Protein AF-G7Y6Y4-F1 (afdb_monomer)

Radius of gyration: 28.82 Å; Cα contacts (8 Å, |Δi|>4): 68; chains: 1; bounding box: 42×63×89 Å

InterPro domains:
  IPR013087 Zinc finger C2H2-type [PS00028] (7-28)
  IPR013087 Zinc finger C2H2-type [PS50157] (5-33)

Structure (mmCIF, N/CA/C/O backbone):
data_AF-G7Y6Y4-F1
#
_entry.id   AF-G7Y6Y4-F1
#
loop_
_atom_site.group_PDB
_atom_site.id
_atom_site.type_symbol
_atom_site.label_atom_id
_atom_site.label_alt_id
_atom_site.label_comp_id
_atom_site.label_asym_id
_atom_site.label_entity_id
_atom_site.label_seq_id
_atom_site.pdbx_PDB_ins_code
_atom_site.Cartn_x
_atom_site.Cartn_y
_atom_site.Cartn_z
_atom_site.occupancy
_atom_site.B_iso_or_equiv
_atom_site.auth_seq_id
_atom_site.auth_comp_id
_atom_site.auth_asym_id
_atom_site.auth_atom_id
_atom_site.pdbx_PDB_model_num
ATOM 1 N N . MET A 1 1 ? 23.708 -25.554 -26.686 1.00 64.81 1 MET A N 1
ATOM 2 C CA . MET A 1 1 ? 2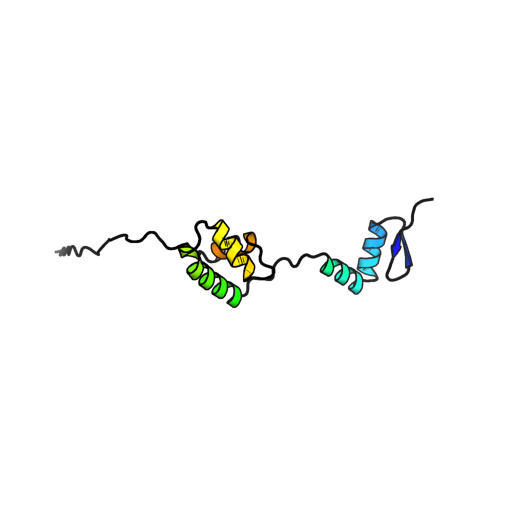3.379 -24.160 -27.060 1.00 64.81 1 MET A CA 1
ATOM 3 C C . MET A 1 1 ? 23.053 -23.390 -25.790 1.00 64.81 1 MET A C 1
ATOM 5 O O . MET A 1 1 ? 22.247 -23.879 -25.010 1.00 64.81 1 MET A O 1
ATOM 9 N N . VAL A 1 2 ? 23.703 -22.250 -25.537 1.00 68.81 2 VAL A N 1
ATOM 10 C CA . VAL A 1 2 ? 23.365 -21.389 -24.389 1.00 68.81 2 VAL A CA 1
ATOM 11 C C . VAL A 1 2 ? 22.111 -20.603 -24.758 1.00 68.81 2 VAL A C 1
ATOM 13 O O . VAL A 1 2 ? 22.106 -19.917 -25.779 1.00 68.81 2 VAL A O 1
ATOM 16 N N . ALA A 1 3 ? 21.042 -20.732 -23.971 1.00 83.69 3 ALA A N 1
ATOM 17 C CA . ALA A 1 3 ? 19.811 -19.986 -24.205 1.00 83.69 3 ALA A CA 1
ATOM 18 C C . ALA A 1 3 ? 20.089 -18.478 -24.087 1.00 83.69 3 ALA A C 1
ATOM 20 O O . ALA A 1 3 ? 20.521 -18.003 -23.036 1.00 83.69 3 ALA A O 1
ATOM 21 N N . GLN A 1 4 ? 19.871 -17.736 -25.174 1.00 91.44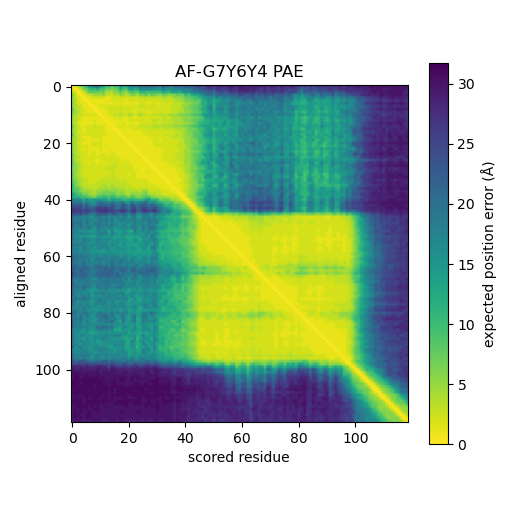 4 GLN A N 1
ATOM 22 C CA . GLN A 1 4 ? 20.005 -16.280 -25.194 1.00 91.44 4 GLN A CA 1
ATOM 23 C C . GLN A 1 4 ? 18.684 -15.621 -24.794 1.00 91.44 4 GLN A C 1
ATOM 25 O O . GLN A 1 4 ? 17.601 -16.148 -25.040 1.00 91.44 4 GLN A O 1
ATOM 30 N N . LEU A 1 5 ? 18.780 -14.454 -24.166 1.00 95.19 5 LEU A N 1
ATOM 31 C CA . LEU A 1 5 ? 17.649 -13.679 -23.672 1.00 95.19 5 LEU A CA 1
ATOM 32 C C . LEU A 1 5 ? 17.466 -12.449 -24.559 1.00 95.19 5 LEU A C 1
ATOM 34 O O . LEU A 1 5 ? 18.375 -11.625 -24.665 1.00 95.19 5 LEU A O 1
ATOM 38 N N . ALA A 1 6 ? 16.296 -12.323 -25.179 1.00 95.94 6 ALA A N 1
ATOM 39 C CA . ALA A 1 6 ? 15.971 -11.194 -26.041 1.00 95.94 6 ALA A CA 1
ATOM 40 C C . ALA A 1 6 ? 15.420 -10.007 -25.243 1.00 95.94 6 ALA A C 1
ATOM 42 O O . ALA A 1 6 ? 14.624 -10.167 -24.314 1.00 95.94 6 ALA A O 1
ATOM 43 N N . CYS A 1 7 ? 15.818 -8.798 -25.631 1.00 96.00 7 CYS A N 1
ATOM 44 C CA . CYS A 1 7 ? 15.166 -7.579 -25.183 1.00 96.00 7 CYS A CA 1
ATOM 45 C C . CYS A 1 7 ? 13.801 -7.428 -25.858 1.00 96.00 7 CYS A C 1
ATOM 47 O O . CYS A 1 7 ? 13.724 -7.401 -27.081 1.00 96.00 7 CYS A O 1
ATOM 49 N N . ALA A 1 8 ? 12.735 -7.274 -25.072 1.00 93.69 8 ALA A N 1
ATOM 50 C CA . ALA A 1 8 ? 11.385 -7.070 -25.601 1.00 93.69 8 ALA A CA 1
ATOM 51 C C . ALA A 1 8 ? 11.224 -5.737 -26.358 1.00 93.69 8 ALA A C 1
ATOM 53 O O . ALA A 1 8 ? 10.353 -5.619 -27.210 1.00 93.69 8 ALA A O 1
ATOM 54 N N . ASP A 1 9 ? 12.073 -4.752 -26.056 1.00 95.00 9 ASP A N 1
ATOM 55 C CA . ASP A 1 9 ? 11.959 -3.384 -26.566 1.00 95.00 9 ASP A CA 1
ATOM 56 C C . ASP A 1 9 ? 12.764 -3.161 -27.869 1.00 95.00 9 ASP A C 1
ATOM 58 O O . ASP A 1 9 ? 12.461 -2.249 -28.635 1.00 95.00 9 ASP A O 1
ATOM 62 N N . CYS A 1 10 ? 13.794 -3.980 -28.147 1.00 96.31 10 CYS A N 1
ATOM 63 C CA . CYS A 1 10 ? 14.641 -3.834 -29.347 1.00 96.31 10 CYS A CA 1
ATOM 64 C C . CYS A 1 10 ? 15.209 -5.142 -29.932 1.00 96.31 10 CYS A C 1
ATOM 66 O O . CYS A 1 10 ? 16.064 -5.102 -30.816 1.00 96.31 10 CYS A O 1
ATOM 68 N N . SER A 1 11 ? 14.783 -6.306 -29.437 1.00 95.00 11 SER A N 1
ATOM 69 C CA . SER A 1 11 ? 15.194 -7.647 -29.893 1.00 95.00 11 SER A CA 1
ATOM 70 C C . SER A 1 11 ? 16.687 -7.995 -29.780 1.00 95.00 11 SER A C 1
ATOM 72 O O . SER A 1 11 ? 17.087 -9.087 -30.180 1.00 95.00 11 SER A O 1
ATOM 74 N N . ARG A 1 12 ? 17.532 -7.133 -29.193 1.00 96.06 12 ARG A N 1
ATOM 75 C CA . ARG A 1 12 ? 18.941 -7.469 -28.920 1.00 96.06 12 ARG A CA 1
ATOM 76 C C . ARG A 1 12 ? 19.046 -8.679 -27.995 1.00 96.06 12 ARG A C 1
ATOM 78 O O . ARG A 1 12 ? 18.313 -8.780 -27.009 1.00 96.06 12 ARG A O 1
ATOM 85 N N . LEU A 1 13 ? 19.984 -9.567 -28.308 1.00 96.38 13 LEU A N 1
ATOM 86 C CA . LEU A 1 13 ? 20.198 -10.821 -27.595 1.00 96.38 13 LEU A CA 1
ATOM 87 C C . LEU A 1 13 ? 21.325 -10.681 -26.576 1.00 96.38 13 LEU A C 1
ATOM 89 O O . LEU A 1 13 ? 22.375 -10.106 -26.860 1.00 96.38 13 LEU A O 1
ATOM 93 N N . PHE A 1 14 ? 21.106 -11.237 -25.388 1.00 95.94 14 PHE A N 1
ATOM 94 C CA . PHE A 1 14 ? 22.065 -11.213 -24.294 1.00 95.94 14 PHE A CA 1
ATOM 95 C C . PHE A 1 14 ? 22.285 -12.623 -23.743 1.00 95.94 14 PHE A C 1
ATOM 97 O O . PHE A 1 14 ? 21.321 -13.367 -23.554 1.00 95.94 14 PHE A O 1
ATOM 104 N N . PRO A 1 15 ? 23.533 -12.997 -23.416 1.00 94.69 15 PRO A N 1
ATOM 105 C CA . PRO A 1 15 ? 23.835 -14.309 -22.850 1.00 94.69 15 PRO A CA 1
ATOM 106 C C . PRO A 1 15 ? 23.406 -14.436 -21.379 1.00 94.69 15 PRO A C 1
ATOM 108 O O . PRO A 1 15 ? 23.324 -15.543 -20.858 1.00 94.69 15 PRO A O 1
ATOM 111 N N . THR A 1 16 ? 23.145 -13.320 -20.684 1.00 95.25 16 THR A N 1
ATOM 112 C CA . THR A 1 16 ? 22.797 -13.313 -19.256 1.00 95.25 16 THR A CA 1
ATOM 113 C C . THR A 1 16 ? 21.633 -12.372 -18.945 1.00 95.25 16 THR A C 1
ATOM 115 O O . THR A 1 16 ? 21.460 -11.325 -19.575 1.00 95.25 16 THR A O 1
ATOM 118 N N . LYS A 1 17 ? 20.853 -12.708 -17.904 1.00 94.75 17 LYS A N 1
ATOM 119 C CA . LYS A 1 17 ? 19.779 -11.841 -17.377 1.00 94.75 17 LYS A CA 1
ATOM 120 C C . LYS A 1 17 ? 20.317 -10.494 -16.892 1.00 94.75 17 LYS A C 1
ATOM 122 O O . LYS A 1 17 ? 19.636 -9.481 -17.019 1.00 94.75 17 LYS A O 1
ATOM 127 N N . ILE A 1 18 ? 21.538 -10.485 -16.352 1.00 96.38 18 ILE A N 1
ATOM 128 C CA . ILE A 1 18 ? 22.211 -9.272 -15.876 1.00 96.38 18 ILE A CA 1
ATOM 129 C C . ILE A 1 18 ? 22.502 -8.340 -17.054 1.00 96.38 18 ILE A C 1
ATOM 131 O O . ILE A 1 18 ? 22.128 -7.172 -16.991 1.00 96.38 18 ILE A O 1
ATOM 135 N N . GLY A 1 19 ? 23.087 -8.860 -18.141 1.00 96.44 19 GLY A N 1
ATOM 136 C CA . GLY A 1 19 ? 23.365 -8.080 -19.350 1.00 96.44 19 GLY A CA 1
ATOM 137 C C . GLY A 1 19 ? 22.094 -7.504 -19.972 1.00 96.44 19 GLY A C 1
ATOM 138 O O . GLY A 1 19 ? 22.040 -6.311 -20.261 1.00 96.44 19 GLY A O 1
ATOM 139 N N . LEU A 1 20 ? 21.030 -8.310 -20.067 1.00 96.19 20 LEU A N 1
ATOM 140 C CA . LEU 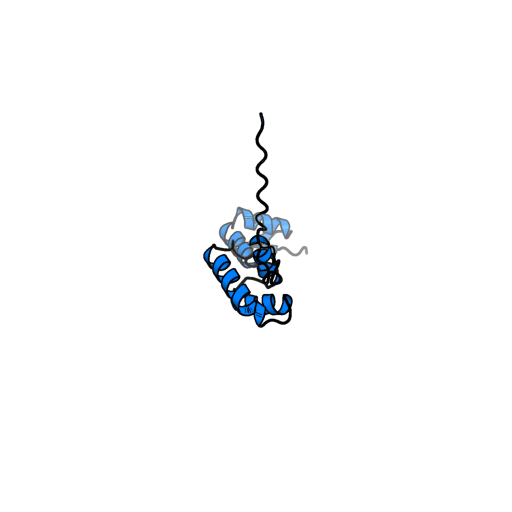A 1 20 ? 19.722 -7.837 -20.525 1.00 96.19 20 LEU A CA 1
ATOM 141 C C . LEU A 1 20 ? 19.161 -6.719 -19.626 1.00 96.19 20 LEU A C 1
ATOM 143 O O . LEU A 1 20 ? 18.673 -5.706 -20.123 1.00 96.19 20 LEU A O 1
ATOM 147 N N . SER A 1 21 ? 19.230 -6.881 -18.302 1.00 95.19 21 SER A N 1
ATOM 148 C CA . SER A 1 21 ? 18.733 -5.886 -17.343 1.00 95.19 21 SER A CA 1
ATOM 149 C C . SER A 1 21 ? 19.514 -4.570 -17.418 1.00 95.19 21 SER A C 1
ATOM 151 O O . SER A 1 21 ? 18.914 -3.495 -17.473 1.00 95.19 21 SER A O 1
ATOM 153 N N . GLN A 1 22 ? 20.848 -4.643 -17.485 1.00 97.38 22 GLN A N 1
ATOM 154 C CA . GLN A 1 22 ? 21.700 -3.469 -17.672 1.00 97.38 22 GLN A CA 1
ATOM 155 C C . GLN A 1 22 ? 21.383 -2.763 -18.987 1.00 97.38 22 GLN A C 1
ATOM 157 O O . GLN A 1 22 ? 21.219 -1.546 -18.996 1.00 97.38 22 GLN A O 1
ATOM 162 N N . HIS A 1 23 ? 21.240 -3.511 -20.079 1.00 97.38 23 HIS A N 1
ATOM 163 C CA . HIS A 1 23 ? 20.855 -2.943 -21.360 1.00 97.38 23 HIS A CA 1
ATOM 164 C C . HIS A 1 23 ? 19.509 -2.212 -21.281 1.00 97.38 23 HIS A C 1
ATOM 166 O O . HIS A 1 23 ? 19.446 -1.041 -21.650 1.00 97.38 23 HIS A O 1
ATOM 172 N N . ARG A 1 24 ? 18.458 -2.849 -20.738 1.00 96.56 24 ARG A N 1
ATOM 173 C CA . ARG A 1 24 ? 17.133 -2.218 -20.603 1.00 96.56 24 ARG A CA 1
ATOM 174 C C . ARG A 1 24 ? 17.189 -0.937 -19.772 1.00 96.56 24 ARG A C 1
ATOM 176 O O . ARG A 1 24 ? 16.572 0.048 -20.152 1.00 96.56 24 ARG A O 1
ATOM 183 N N . ARG A 1 25 ? 17.970 -0.912 -18.688 1.00 96.75 25 ARG A N 1
ATOM 184 C CA . ARG A 1 25 ? 18.126 0.287 -17.849 1.00 96.75 25 ARG A CA 1
ATOM 185 C C . ARG A 1 25 ? 18.708 1.482 -18.612 1.00 96.75 25 ARG A C 1
ATOM 187 O O . ARG A 1 25 ? 18.272 2.602 -18.369 1.00 96.75 25 ARG A O 1
ATOM 194 N N . HIS A 1 26 ? 19.682 1.254 -19.493 1.00 97.06 26 HIS A N 1
ATOM 195 C CA . HIS A 1 26 ? 20.384 2.335 -20.197 1.00 97.06 26 HIS A CA 1
ATOM 196 C C . HIS A 1 26 ? 19.739 2.702 -21.539 1.00 97.06 26 HIS A C 1
ATOM 198 O O . HIS A 1 26 ? 19.668 3.878 -21.872 1.00 97.06 26 HIS A O 1
ATOM 204 N N . ALA A 1 27 ? 19.269 1.718 -22.309 1.00 97.06 27 ALA A N 1
ATOM 205 C CA . ALA A 1 27 ? 18.717 1.932 -23.648 1.00 97.06 27 ALA A CA 1
ATOM 206 C C . ALA A 1 27 ? 17.197 2.161 -23.654 1.00 97.06 27 ALA A C 1
ATOM 208 O O . ALA A 1 27 ? 16.680 2.816 -24.556 1.00 97.06 27 ALA A O 1
ATOM 209 N N . HIS A 1 28 ? 16.482 1.637 -22.653 1.00 96.62 28 HIS A N 1
ATOM 210 C CA . HIS A 1 28 ? 15.020 1.698 -22.554 1.00 96.62 28 HIS A CA 1
ATOM 211 C C . HIS A 1 28 ? 14.568 2.192 -21.169 1.00 96.62 28 HIS A C 1
ATOM 213 O O . HIS A 1 28 ? 13.780 1.518 -20.499 1.00 96.62 28 HIS A O 1
ATOM 219 N N . PRO A 1 29 ? 15.066 3.353 -20.691 1.00 95.81 29 PRO A N 1
ATOM 220 C CA . PRO A 1 29 ? 14.818 3.807 -19.325 1.00 95.81 29 PRO A CA 1
ATOM 221 C C 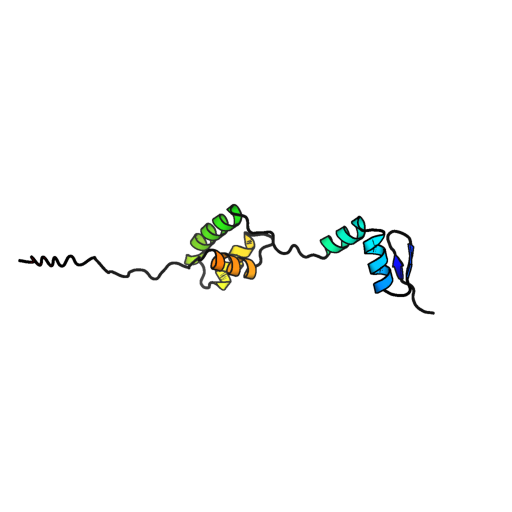. PRO A 1 29 ? 13.324 3.985 -19.030 1.00 95.81 29 PRO A C 1
ATOM 223 O O . PRO A 1 29 ? 12.875 3.626 -17.944 1.00 95.81 29 PRO A O 1
ATOM 226 N N . THR A 1 30 ? 12.532 4.472 -19.989 1.00 95.62 30 THR A N 1
ATOM 227 C CA . THR A 1 30 ? 11.084 4.671 -19.821 1.00 95.62 30 THR A CA 1
ATOM 228 C C . THR A 1 30 ? 10.350 3.344 -19.626 1.00 95.62 30 THR A C 1
ATOM 230 O O . THR A 1 30 ? 9.634 3.178 -18.640 1.00 95.62 30 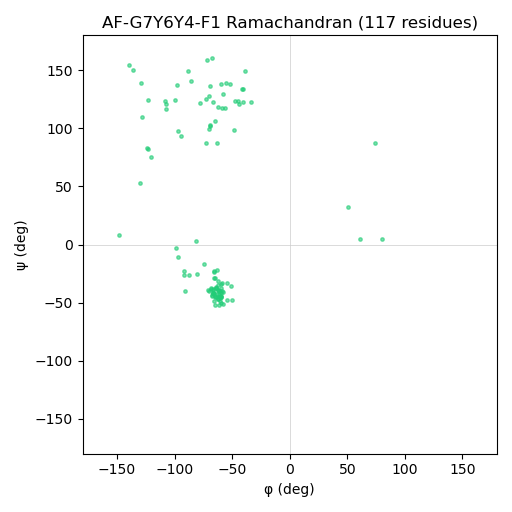THR A O 1
ATOM 233 N N . GLN A 1 31 ? 10.566 2.370 -20.514 1.00 94.81 31 GLN A N 1
ATOM 234 C CA . GLN A 1 31 ? 9.931 1.050 -20.455 1.00 94.81 31 GLN A CA 1
ATOM 235 C C . GLN A 1 31 ? 10.404 0.257 -19.233 1.00 94.81 31 GLN A C 1
ATOM 237 O O . GLN A 1 31 ? 9.597 -0.353 -18.532 1.00 94.81 31 GLN A O 1
ATOM 242 N N . TYR A 1 32 ? 11.707 0.307 -18.936 1.00 94.94 32 TYR A N 1
ATOM 243 C CA . TYR A 1 32 ? 12.280 -0.308 -17.742 1.00 94.94 32 TYR A CA 1
ATOM 244 C C . TYR A 1 32 ? 11.664 0.274 -16.464 1.00 94.94 32 TYR A C 1
ATOM 246 O O . TYR A 1 32 ? 11.283 -0.477 -15.567 1.00 94.94 32 TYR A O 1
ATOM 254 N N . ASN A 1 33 ? 11.523 1.600 -16.376 1.00 93.56 33 ASN A N 1
ATOM 255 C CA . ASN A 1 33 ? 10.919 2.247 -15.215 1.00 93.56 33 ASN A CA 1
ATOM 256 C C . ASN A 1 33 ? 9.421 1.949 -15.099 1.00 93.56 33 ASN A C 1
ATOM 258 O O . ASN A 1 33 ? 8.961 1.725 -13.985 1.00 93.56 33 ASN A O 1
ATOM 262 N N . ALA A 1 34 ? 8.675 1.883 -16.205 1.00 91.25 34 ALA A N 1
ATOM 263 C CA . ALA A 1 34 ? 7.261 1.503 -16.195 1.00 91.25 34 ALA A CA 1
ATOM 264 C C . ALA A 1 34 ? 7.050 0.064 -15.680 1.00 91.25 34 ALA A C 1
ATOM 266 O O . ALA A 1 34 ? 6.245 -0.154 -14.776 1.00 91.25 34 ALA A O 1
ATOM 267 N N . ASP A 1 35 ? 7.835 -0.900 -16.173 1.00 89.75 35 ASP A N 1
ATOM 268 C CA . ASP A 1 35 ? 7.862 -2.290 -15.678 1.00 89.75 35 ASP A CA 1
ATOM 269 C C . ASP A 1 35 ? 8.305 -2.360 -14.205 1.00 89.75 35 ASP A C 1
ATOM 271 O O . ASP A 1 35 ? 7.809 -3.160 -13.416 1.00 89.75 35 ASP A O 1
ATOM 275 N N . LYS A 1 36 ? 9.221 -1.485 -13.779 1.00 89.31 36 LYS A N 1
ATOM 276 C CA . LYS A 1 36 ? 9.622 -1.408 -12.371 1.00 89.31 36 LYS A CA 1
ATOM 277 C C . LYS A 1 36 ? 8.511 -0.829 -11.496 1.00 89.31 36 LYS A C 1
ATOM 279 O O . LYS A 1 36 ? 8.304 -1.329 -10.395 1.00 89.31 36 LYS A O 1
ATOM 284 N N . LEU A 1 37 ? 7.791 0.189 -11.965 1.00 86.50 37 LEU A N 1
ATOM 285 C CA . LEU A 1 37 ? 6.667 0.796 -11.252 1.00 86.50 37 LEU A CA 1
ATOM 286 C C . LEU A 1 37 ? 5.486 -0.165 -11.114 1.00 86.50 37 LEU A C 1
ATOM 288 O O . LEU A 1 37 ? 4.889 -0.205 -10.045 1.00 86.50 37 LEU A O 1
ATOM 292 N N . SER A 1 38 ? 5.191 -0.983 -12.128 1.00 82.50 38 SER A N 1
ATOM 293 C CA . SER A 1 38 ? 4.123 -1.988 -12.035 1.00 82.50 38 SER A CA 1
ATOM 294 C C . SER A 1 38 ? 4.430 -3.092 -11.012 1.00 82.50 38 SER A C 1
ATOM 296 O O . SER A 1 38 ? 3.518 -3.636 -10.393 1.00 82.50 38 SER A O 1
ATOM 298 N N . ARG A 1 39 ? 5.715 -3.404 -10.784 1.00 83.56 39 ARG A N 1
ATOM 299 C CA . ARG A 1 39 ? 6.170 -4.369 -9.761 1.00 83.56 39 ARG A CA 1
ATOM 300 C C . ARG A 1 39 ? 6.224 -3.784 -8.357 1.00 83.56 39 ARG A C 1
ATOM 302 O O . ARG A 1 39 ? 6.168 -4.533 -7.379 1.00 83.56 39 ARG A O 1
ATOM 309 N N . VAL A 1 40 ? 6.378 -2.466 -8.236 1.00 77.00 40 VAL A N 1
ATOM 310 C CA . VAL A 1 40 ? 6.291 -1.791 -6.944 1.00 77.00 40 VAL A CA 1
ATOM 311 C C . VAL A 1 40 ? 4.827 -1.842 -6.524 1.00 77.00 40 VAL A C 1
ATOM 313 O O . VAL A 1 40 ? 4.012 -1.032 -6.960 1.00 77.00 40 VAL A O 1
ATOM 316 N N . LYS A 1 41 ? 4.492 -2.791 -5.637 1.00 67.06 41 LYS A N 1
ATOM 317 C CA . LYS A 1 41 ? 3.276 -2.690 -4.820 1.00 67.06 41 LYS A CA 1
ATOM 318 C C . LYS A 1 41 ? 3.279 -1.278 -4.260 1.00 67.06 41 LYS A C 1
ATOM 320 O O . LYS A 1 41 ? 4.295 -0.914 -3.671 1.00 67.06 41 LYS A O 1
ATOM 325 N N . HIS A 1 42 ? 2.225 -0.494 -4.492 1.00 59.22 42 HIS A N 1
ATOM 326 C CA . HIS A 1 42 ? 2.123 0.868 -3.980 1.00 59.22 42 HIS A CA 1
ATOM 327 C C . HIS A 1 42 ? 2.480 0.852 -2.492 1.00 59.22 42 HIS A C 1
ATOM 329 O O . HIS A 1 42 ? 1.680 0.447 -1.651 1.00 59.22 42 HIS A O 1
ATOM 335 N N . SER A 1 43 ? 3.727 1.198 -2.167 1.00 55.84 43 SER A N 1
ATOM 336 C CA . SER A 1 43 ? 4.181 1.302 -0.794 1.00 55.84 43 SER A CA 1
ATOM 337 C C . SER A 1 43 ? 3.440 2.515 -0.283 1.00 55.84 43 SER A C 1
ATOM 339 O O . SER A 1 43 ? 3.733 3.625 -0.732 1.00 55.84 43 SER A O 1
ATOM 341 N N . GLY A 1 44 ? 2.393 2.237 0.500 1.00 58.72 44 GLY A N 1
ATOM 342 C CA . GLY A 1 44 ? 1.304 3.145 0.820 1.00 58.72 44 GLY A CA 1
ATOM 343 C C . GLY A 1 44 ? 1.779 4.582 0.904 1.00 58.72 44 GLY A C 1
ATOM 344 O O . GLY A 1 44 ? 2.688 4.893 1.674 1.00 58.72 44 GLY A O 1
ATOM 345 N N . ALA A 1 45 ? 1.159 5.421 0.076 1.00 64.25 45 ALA A N 1
ATOM 346 C CA . ALA A 1 45 ? 1.412 6.845 -0.043 1.00 64.25 45 ALA A CA 1
ATOM 347 C C . ALA A 1 45 ? 1.682 7.493 1.322 1.00 64.25 45 ALA A C 1
ATOM 349 O O . ALA A 1 45 ? 1.135 7.078 2.343 1.00 64.25 45 ALA A O 1
ATOM 350 N N . ARG A 1 46 ? 2.498 8.543 1.368 1.00 82.75 46 ARG A N 1
ATOM 351 C CA . ARG A 1 46 ? 2.603 9.388 2.563 1.00 82.75 46 ARG A CA 1
ATOM 352 C C . ARG A 1 46 ? 1.189 9.685 3.081 1.00 82.75 46 ARG A C 1
ATOM 354 O O . ARG A 1 46 ? 0.360 10.146 2.306 1.00 82.75 46 ARG A O 1
ATOM 361 N N . TRP A 1 47 ? 0.899 9.348 4.341 1.00 88.69 47 TRP A N 1
ATOM 362 C CA . TRP A 1 47 ? -0.406 9.635 4.939 1.00 88.69 47 TRP A CA 1
ATOM 363 C C . TRP A 1 47 ? -0.672 11.133 4.818 1.00 88.69 47 TRP A C 1
ATOM 365 O O . TRP A 1 47 ? 0.085 11.937 5.369 1.00 88.69 47 TRP A O 1
ATOM 375 N N . SER A 1 48 ? -1.719 11.507 4.091 1.00 90.25 48 SER A N 1
ATOM 376 C CA . SER A 1 48 ? -2.163 12.892 4.042 1.00 90.25 48 SER A CA 1
ATOM 377 C C . SER A 1 48 ? -2.716 13.317 5.403 1.00 90.25 48 SER A C 1
ATOM 379 O O . SER A 1 48 ? -3.088 12.495 6.255 1.00 90.25 48 SER A O 1
ATOM 381 N N . GLN A 1 49 ? -2.782 14.630 5.616 1.00 90.81 49 GLN A N 1
ATOM 382 C CA . GLN A 1 49 ? -3.396 15.180 6.819 1.00 90.81 49 GLN A CA 1
ATOM 383 C C . GLN A 1 49 ? -4.879 14.791 6.906 1.00 90.81 49 GLN A C 1
ATOM 385 O O . GLN A 1 49 ? -5.344 14.392 7.972 1.00 90.81 49 GLN A O 1
ATOM 390 N N . GLN A 1 50 ? -5.593 14.816 5.776 1.00 93.12 50 GLN A N 1
ATOM 391 C CA . GLN A 1 50 ? -7.000 14.425 5.693 1.00 93.12 50 GLN A CA 1
ATOM 392 C C . GLN A 1 50 ? -7.213 12.941 6.020 1.00 93.12 50 GLN A C 1
ATOM 394 O O . GLN A 1 50 ? -8.102 12.618 6.811 1.00 93.12 50 GLN A O 1
ATOM 399 N N . GLU A 1 51 ? -6.393 12.035 5.472 1.00 93.62 51 GLU A N 1
ATOM 400 C CA . GLU A 1 51 ? -6.457 10.608 5.826 1.00 93.62 51 GLU A CA 1
ATOM 401 C C . GLU A 1 51 ? -6.206 10.408 7.323 1.00 93.62 51 GLU A C 1
ATOM 403 O O . GLU A 1 51 ? -6.910 9.645 7.974 1.00 93.62 51 GLU A O 1
ATOM 408 N N . SER A 1 52 ? -5.235 11.130 7.888 1.00 94.94 52 SER A N 1
ATOM 409 C CA . SER A 1 52 ? -4.881 11.019 9.308 1.00 94.94 52 SER A CA 1
ATOM 410 C C . SER A 1 52 ? -6.008 11.504 10.227 1.00 94.94 52 SER A C 1
ATOM 412 O O . SER A 1 52 ? -6.314 10.853 11.222 1.00 94.94 52 SER A O 1
ATOM 414 N N . GLN A 1 53 ? -6.666 12.613 9.881 1.00 95.94 53 GLN A N 1
ATOM 415 C CA . GLN A 1 53 ? -7.829 13.118 10.617 1.00 95.94 53 GLN A CA 1
ATOM 416 C C . GLN A 1 53 ? -9.034 12.179 10.503 1.00 95.94 53 GLN A C 1
ATOM 418 O O . GLN A 1 53 ? -9.716 11.918 11.495 1.00 95.94 53 GLN A O 1
ATOM 423 N N . SER A 1 54 ? -9.280 11.647 9.304 1.00 96.69 54 SER A N 1
ATOM 424 C CA . SER A 1 54 ? -10.351 10.674 9.070 1.00 96.69 54 SER A CA 1
ATOM 425 C C . SER A 1 54 ? -10.111 9.401 9.881 1.00 96.69 54 SER A C 1
ATOM 427 O O . SER A 1 54 ? -11.041 8.868 10.481 1.00 96.69 54 SER A O 1
ATOM 429 N N . LEU A 1 55 ? -8.851 8.962 9.969 1.00 96.56 55 LEU A N 1
ATOM 430 C CA . LEU A 1 55 ? -8.455 7.789 10.737 1.00 96.56 55 LEU A CA 1
ATOM 431 C C . LEU A 1 55 ? -8.742 7.966 12.231 1.00 96.56 55 LEU A C 1
ATOM 433 O O . LEU A 1 55 ? -9.345 7.083 12.830 1.00 96.56 55 LEU A O 1
ATOM 437 N N . LEU A 1 56 ? -8.371 9.108 12.820 1.00 95.88 56 LEU A N 1
ATOM 438 C CA . LEU A 1 56 ? -8.660 9.402 14.231 1.00 95.88 56 LEU A CA 1
ATOM 439 C C . LEU A 1 56 ? -10.163 9.422 14.516 1.00 95.88 56 LEU A C 1
ATOM 441 O O . LEU A 1 56 ? -10.619 8.836 15.496 1.00 95.88 56 LEU A O 1
ATOM 445 N N . ARG A 1 57 ? -10.943 10.069 13.642 1.00 96.00 57 ARG A N 1
ATOM 446 C CA . ARG A 1 57 ? -12.399 10.158 13.793 1.00 96.00 57 ARG A CA 1
ATOM 447 C C . ARG A 1 57 ? -13.051 8.777 13.780 1.00 96.00 57 ARG A C 1
ATOM 449 O O . ARG A 1 57 ? -13.853 8.478 14.659 1.00 96.00 57 ARG A O 1
ATOM 456 N N . LEU A 1 58 ? -12.700 7.943 12.800 1.00 96.31 58 LEU A N 1
ATOM 457 C CA . LEU A 1 58 ? -13.248 6.593 12.676 1.00 96.31 58 LEU A CA 1
ATOM 458 C C . LEU A 1 58 ? -12.772 5.679 13.808 1.00 96.31 58 LEU A C 1
ATOM 460 O O . LEU A 1 58 ? -13.568 4.905 14.328 1.00 96.31 58 LEU A O 1
ATOM 464 N N . ALA A 1 59 ? -11.513 5.797 14.238 1.00 95.94 59 ALA A N 1
ATOM 465 C CA . ALA A 1 59 ? -10.996 5.023 15.363 1.00 95.94 59 ALA A CA 1
ATOM 466 C C . ALA A 1 59 ? -11.769 5.329 16.656 1.00 95.94 59 ALA A C 1
ATOM 468 O O . ALA A 1 59 ? -12.210 4.402 17.327 1.00 95.94 59 ALA A O 1
ATOM 469 N N . ASN A 1 60 ? -12.023 6.609 16.953 1.00 93.94 60 ASN A N 1
ATOM 470 C CA . ASN A 1 60 ? -12.842 7.014 18.100 1.00 93.94 60 ASN A CA 1
ATOM 471 C C . ASN A 1 60 ? -14.29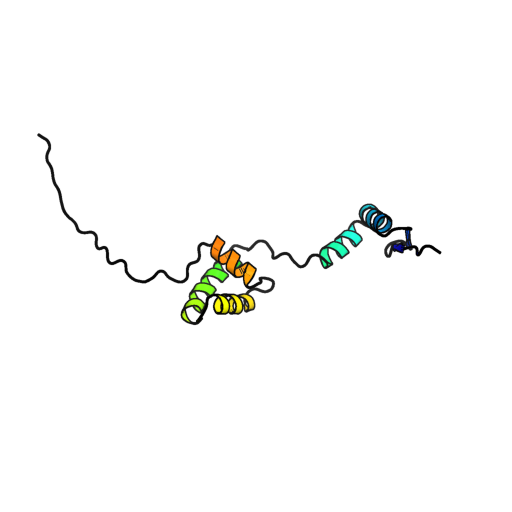9 6.543 17.987 1.00 93.94 60 ASN A C 1
ATOM 473 O O . ASN A 1 60 ? -14.894 6.157 18.985 1.00 93.94 60 ASN A O 1
ATOM 477 N N . ASN A 1 61 ? -14.875 6.560 16.783 1.00 94.00 61 ASN A N 1
ATOM 478 C CA . ASN A 1 61 ? -16.256 6.131 16.573 1.00 94.00 61 ASN A CA 1
ATOM 479 C C . ASN A 1 61 ? -16.434 4.611 16.710 1.00 94.00 61 ASN A C 1
ATOM 481 O O . ASN A 1 61 ? -17.430 4.158 17.266 1.00 94.00 61 ASN A O 1
ATOM 485 N N . PHE A 1 62 ? -15.479 3.825 16.212 1.00 93.69 62 PHE A N 1
ATOM 486 C CA . PHE A 1 62 ? -15.585 2.367 16.207 1.00 93.69 62 PHE A CA 1
ATOM 487 C C . PHE A 1 62 ? -15.066 1.712 17.478 1.00 93.69 62 PHE A C 1
ATOM 489 O O . PHE A 1 62 ? -15.551 0.629 17.805 1.00 93.69 62 PHE A O 1
ATOM 496 N N . TYR A 1 63 ? -14.136 2.348 18.196 1.00 91.50 63 TYR A N 1
ATOM 497 C CA . TYR A 1 63 ? -13.521 1.769 19.388 1.00 91.50 63 TYR A CA 1
ATOM 498 C C . TYR A 1 63 ? -14.540 1.225 20.410 1.00 91.50 63 TYR A C 1
ATOM 500 O O . TYR A 1 63 ? -14.403 0.056 20.761 1.00 91.50 63 TYR A O 1
ATOM 508 N N . PRO A 1 64 ? -15.611 1.953 20.798 1.00 90.25 64 PRO A N 1
ATOM 509 C CA . PRO A 1 64 ? -16.589 1.442 21.767 1.00 90.25 64 PRO A CA 1
ATOM 510 C C . PRO A 1 64 ? -17.356 0.195 21.302 1.00 90.25 64 PRO A C 1
ATOM 512 O O . PRO A 1 64 ? -17.906 -0.534 22.116 1.00 90.25 64 PRO A O 1
ATOM 515 N N . SER A 1 65 ? -17.421 -0.040 19.988 1.00 89.00 65 SER A N 1
ATOM 516 C CA . SER A 1 65 ? -18.166 -1.152 19.379 1.00 89.00 65 SER A CA 1
ATOM 517 C C . SER A 1 65 ? -17.295 -2.357 19.018 1.00 89.00 65 SER A C 1
ATOM 519 O O . SER A 1 65 ? -17.804 -3.346 18.494 1.00 89.00 65 SER A O 1
ATOM 521 N N . CYS A 1 66 ? -15.979 -2.270 19.221 1.00 88.88 66 CYS A N 1
ATOM 522 C CA . CYS A 1 66 ? -15.038 -3.316 18.845 1.00 88.88 66 CYS A CA 1
ATOM 523 C C . CYS A 1 66 ? -14.502 -4.023 20.092 1.00 88.88 66 CYS A C 1
ATOM 525 O O . CYS A 1 66 ? -13.867 -3.401 20.932 1.00 88.88 66 CYS A O 1
ATOM 527 N N . GLU A 1 67 ? -14.672 -5.345 20.159 1.00 85.81 67 GLU A N 1
ATOM 528 C CA . GLU A 1 67 ? -14.200 -6.168 21.285 1.00 85.81 67 GLU A CA 1
ATOM 529 C C . GLU A 1 67 ? -12.670 -6.186 21.425 1.00 85.81 67 GLU A C 1
ATOM 531 O O . GLU A 1 67 ? -12.132 -6.360 22.514 1.00 85.81 67 GLU A O 1
ATOM 536 N N . THR A 1 68 ? -11.941 -6.016 20.317 1.00 90.38 68 THR A N 1
ATOM 537 C CA . THR A 1 68 ? -10.473 -6.030 20.307 1.00 90.38 68 THR A CA 1
ATOM 538 C C . THR A 1 68 ? -9.903 -4.951 19.390 1.00 90.38 68 THR A C 1
ATOM 540 O O . THR A 1 68 ? -10.509 -4.572 18.384 1.00 90.38 68 THR A O 1
ATOM 543 N N . GLN A 1 69 ? -8.672 -4.506 19.673 1.00 89.31 69 GLN A N 1
ATOM 544 C CA . GLN A 1 69 ? -7.934 -3.609 18.771 1.00 89.31 69 GLN A CA 1
ATOM 545 C C . GLN A 1 69 ? -7.723 -4.227 17.380 1.00 89.31 69 GLN A C 1
ATOM 547 O O . GLN A 1 69 ? -7.729 -3.516 16.379 1.00 89.31 69 GLN A O 1
ATOM 552 N N . THR A 1 70 ? -7.569 -5.551 17.291 1.00 92.19 70 THR A N 1
ATOM 553 C CA . THR A 1 70 ? -7.443 -6.252 16.005 1.00 92.19 70 THR A CA 1
ATOM 554 C C . THR A 1 70 ? -8.723 -6.130 15.181 1.00 92.19 70 THR A C 1
ATOM 556 O O . THR A 1 70 ? -8.646 -5.805 13.997 1.00 92.19 70 THR A O 1
ATOM 559 N N . ALA A 1 71 ? -9.893 -6.312 15.806 1.00 93.75 71 ALA A N 1
ATOM 560 C CA . ALA A 1 71 ? -11.183 -6.105 15.150 1.00 93.75 71 ALA A CA 1
ATOM 561 C C . ALA A 1 71 ? -11.362 -4.645 14.702 1.00 93.75 71 ALA A C 1
ATOM 563 O O . ALA A 1 71 ? -11.819 -4.397 13.587 1.00 93.75 71 ALA A O 1
ATOM 564 N N . LEU A 1 72 ? -10.918 -3.682 15.520 1.00 95.25 72 LEU A N 1
ATOM 565 C CA . LEU A 1 72 ? -10.906 -2.266 15.150 1.00 95.25 72 LEU A CA 1
ATOM 566 C C . LEU A 1 72 ? -10.050 -2.007 13.900 1.00 95.25 72 LEU A C 1
ATOM 568 O O . LEU A 1 72 ? -10.517 -1.364 12.963 1.00 95.25 72 LEU A O 1
ATOM 572 N N . PHE A 1 73 ? -8.809 -2.501 13.854 1.00 94.94 73 PHE A N 1
ATOM 573 C CA . PHE A 1 73 ? -7.923 -2.265 12.707 1.00 94.94 73 PHE A CA 1
ATOM 574 C C . PHE A 1 73 ? -8.428 -2.942 11.430 1.00 94.94 73 PHE A C 1
ATOM 576 O O . PHE A 1 73 ? -8.361 -2.327 10.368 1.00 94.94 73 PHE A O 1
ATOM 583 N N . ALA A 1 74 ? -8.973 -4.158 11.535 1.00 94.38 74 ALA A N 1
ATOM 584 C CA . ALA A 1 74 ? -9.592 -4.856 10.408 1.00 94.38 74 ALA A CA 1
ATOM 585 C C . ALA A 1 74 ? -10.829 -4.109 9.884 1.00 94.38 74 ALA A C 1
ATOM 587 O O . ALA A 1 74 ? -11.044 -4.019 8.677 1.00 94.38 74 ALA A O 1
ATOM 588 N N . ARG A 1 75 ? -11.625 -3.512 10.779 1.00 95.31 75 ARG A N 1
ATOM 589 C CA . ARG A 1 75 ? -12.762 -2.672 10.388 1.00 95.31 75 ARG A CA 1
ATOM 590 C C . ARG A 1 75 ? -12.305 -1.384 9.709 1.00 95.31 75 ARG A C 1
ATOM 592 O O . ARG A 1 75 ? -12.861 -1.017 8.682 1.00 95.31 75 ARG A O 1
ATOM 599 N N . LEU A 1 76 ? -11.281 -0.716 10.241 1.00 95.69 76 LEU A N 1
ATOM 600 C CA . LEU A 1 76 ? -10.722 0.505 9.652 1.00 95.69 76 LEU A CA 1
ATOM 601 C C . LEU A 1 76 ? -10.108 0.256 8.266 1.00 95.69 76 LEU A C 1
ATOM 603 O O . LEU A 1 76 ? -10.254 1.101 7.391 1.00 95.69 76 LEU A O 1
ATOM 607 N N . GLU A 1 77 ? -9.473 -0.894 8.036 1.00 94.75 77 GLU A N 1
ATOM 608 C CA . GLU A 1 77 ? -8.891 -1.274 6.736 1.00 94.75 77 GLU A CA 1
ATOM 609 C C . GLU A 1 77 ? -9.905 -1.197 5.582 1.00 94.75 77 GLU A C 1
ATOM 611 O O . GLU A 1 77 ? -9.556 -0.769 4.483 1.00 94.75 77 GLU A O 1
ATOM 616 N N . GLN A 1 78 ? -11.184 -1.480 5.847 1.00 93.62 78 GLN A N 1
ATOM 617 C CA . GLN A 1 78 ? -12.262 -1.389 4.853 1.00 93.62 78 GLN A CA 1
ATOM 618 C C . GLN A 1 78 ? -12.528 0.046 4.365 1.00 93.62 78 GLN A C 1
ATOM 620 O O . GLN A 1 78 ? -13.052 0.235 3.270 1.00 93.62 78 GLN A O 1
ATOM 625 N N . TYR A 1 79 ? -12.154 1.062 5.150 1.00 94.31 79 TYR A N 1
ATOM 626 C CA . TYR A 1 79 ? -12.373 2.479 4.833 1.00 94.31 79 TYR A CA 1
ATOM 627 C C . TYR A 1 79 ? -11.155 3.157 4.197 1.00 94.31 79 TYR A C 1
ATOM 629 O O . TYR A 1 79 ? -11.268 4.279 3.703 1.00 94.31 79 TYR A O 1
ATOM 637 N N . PHE A 1 80 ? -9.990 2.505 4.202 1.00 91.69 80 PHE A N 1
ATOM 638 C CA . PHE A 1 80 ? -8.739 3.082 3.714 1.00 91.69 80 PHE A CA 1
ATOM 639 C C . PHE A 1 80 ? -8.116 2.198 2.622 1.00 91.69 80 PHE A C 1
ATOM 641 O O . PHE A 1 80 ? -7.205 1.415 2.907 1.00 91.69 80 PHE A O 1
ATOM 648 N N . PRO A 1 81 ? -8.561 2.323 1.354 1.00 85.62 81 PRO A N 1
ATOM 649 C CA . PRO A 1 81 ? -8.041 1.504 0.266 1.00 85.62 81 PRO A CA 1
ATOM 650 C C . PRO A 1 81 ? -6.523 1.677 0.129 1.00 85.62 81 PRO A C 1
ATOM 652 O O . PRO A 1 81 ? -5.997 2.789 0.093 1.00 85.62 81 PRO A O 1
ATOM 655 N N . GLY A 1 82 ? -5.800 0.557 0.082 1.00 85.88 82 GLY A N 1
ATOM 656 C CA . GLY A 1 82 ? -4.335 0.550 0.028 1.00 85.88 82 GLY A CA 1
ATOM 657 C C . GLY A 1 82 ? -3.631 0.763 1.376 1.00 85.88 82 GLY A C 1
ATOM 658 O O . GLY A 1 82 ? -2.398 0.821 1.408 1.00 85.88 82 GLY A O 1
ATOM 659 N N . ARG A 1 83 ? -4.362 0.848 2.498 1.00 89.94 83 ARG A N 1
ATOM 660 C CA . ARG A 1 83 ? -3.796 0.842 3.856 1.00 89.94 83 ARG A CA 1
ATOM 661 C C . ARG A 1 83 ? -4.097 -0.486 4.522 1.00 89.94 83 ARG A C 1
ATOM 663 O O . ARG A 1 83 ? -5.248 -0.788 4.790 1.00 89.94 83 ARG A O 1
ATOM 670 N N . SER A 1 84 ? -3.056 -1.250 4.836 1.00 91.75 84 SER A N 1
ATOM 671 C CA . SER A 1 84 ? -3.257 -2.474 5.605 1.00 91.75 84 SER A CA 1
ATOM 672 C C . SER A 1 84 ? -3.609 -2.178 7.064 1.00 91.75 84 SER A C 1
ATOM 674 O O . SER A 1 84 ? -3.207 -1.136 7.596 1.00 91.75 84 SER A O 1
ATOM 676 N N . ALA A 1 85 ? -4.237 -3.127 7.761 1.00 93.00 85 ALA A N 1
ATOM 677 C CA . ALA A 1 85 ? -4.438 -3.047 9.214 1.00 93.00 85 ALA A CA 1
ATOM 678 C C . ALA A 1 85 ? -3.125 -2.748 9.982 1.00 93.00 85 ALA A C 1
ATOM 680 O O . ALA A 1 85 ? -3.106 -1.979 10.946 1.00 93.00 85 ALA A O 1
ATOM 681 N N . ILE A 1 86 ? -1.988 -3.279 9.508 1.00 92.12 86 ILE A N 1
ATOM 682 C CA . ILE A 1 86 ? -0.646 -2.999 10.058 1.00 92.12 86 ILE A CA 1
ATOM 683 C C . ILE A 1 86 ? -0.234 -1.535 9.824 1.00 92.12 86 ILE A C 1
ATOM 685 O O . ILE A 1 86 ? 0.320 -0.891 10.723 1.00 92.12 86 ILE A O 1
ATOM 689 N N . SER A 1 87 ? -0.509 -0.992 8.631 1.00 92.25 87 SER A N 1
ATOM 690 C CA . SER A 1 87 ? -0.258 0.418 8.306 1.00 92.25 87 SER A CA 1
ATOM 691 C C . SER A 1 87 ? -1.095 1.344 9.190 1.00 92.25 87 SER A C 1
ATOM 693 O O . SER A 1 87 ? -0.570 2.316 9.734 1.00 92.25 87 SER A O 1
ATOM 695 N N . ILE A 1 88 ? -2.367 0.996 9.401 1.00 94.00 88 ILE A N 1
ATOM 696 C CA . ILE A 1 88 ? -3.307 1.713 10.267 1.00 94.00 88 ILE A CA 1
ATOM 697 C C . ILE A 1 88 ? -2.827 1.720 11.719 1.00 94.00 88 ILE A C 1
ATOM 699 O O . ILE A 1 88 ? -2.682 2.794 12.302 1.00 94.00 88 ILE A O 1
ATOM 703 N N . LYS A 1 89 ? -2.493 0.553 12.284 1.00 94.69 89 LYS A N 1
ATOM 704 C CA . LYS A 1 89 ? -1.939 0.437 13.643 1.00 94.69 89 LYS A CA 1
ATOM 705 C C . LYS A 1 89 ? -0.701 1.314 13.822 1.00 94.69 89 LYS A C 1
ATOM 707 O O . LYS A 1 89 ? -0.587 2.056 14.796 1.00 94.69 89 LYS A O 1
ATOM 712 N N . THR A 1 90 ? 0.227 1.240 12.868 1.00 94.06 90 THR A N 1
ATOM 713 C CA . THR A 1 90 ? 1.457 2.044 12.886 1.00 94.06 90 THR A CA 1
ATOM 714 C C . THR A 1 90 ? 1.139 3.536 12.838 1.00 94.06 90 THR A C 1
ATOM 716 O O . THR A 1 90 ? 1.731 4.313 13.586 1.00 94.06 90 THR A O 1
ATOM 719 N N . ARG A 1 91 ? 0.180 3.955 12.004 1.00 95.00 91 ARG A N 1
ATOM 720 C CA . ARG A 1 91 ? -0.208 5.363 11.907 1.00 95.00 91 ARG A CA 1
ATOM 721 C C . ARG A 1 91 ? -0.885 5.868 13.176 1.00 95.00 91 ARG A C 1
ATOM 723 O O . ARG A 1 91 ? -0.521 6.944 13.634 1.00 95.00 91 ARG A O 1
ATOM 730 N N . LEU A 1 92 ? -1.804 5.100 13.760 1.00 94.69 92 LEU A N 1
ATOM 731 C CA . LEU A 1 92 ? -2.450 5.442 15.031 1.00 94.69 92 LEU A CA 1
ATOM 732 C C . LEU A 1 92 ? -1.419 5.630 16.149 1.00 94.69 92 LEU A C 1
ATOM 734 O O . LEU A 1 92 ? -1.504 6.606 16.888 1.00 94.69 92 LEU A O 1
ATOM 738 N N . ARG A 1 93 ? -0.385 4.777 16.203 1.00 94.12 93 ARG A N 1
ATOM 739 C CA . ARG A 1 93 ? 0.742 4.953 17.132 1.00 94.12 93 ARG A CA 1
ATOM 740 C C . ARG A 1 93 ? 1.495 6.264 16.893 1.00 94.12 93 ARG A C 1
ATOM 742 O O . ARG A 1 93 ? 1.774 6.968 17.850 1.00 94.12 93 ARG A O 1
ATOM 749 N N . VAL A 1 94 ? 1.806 6.610 15.640 1.00 93.56 94 VAL A N 1
ATOM 750 C CA . VAL A 1 94 ? 2.472 7.888 15.299 1.00 93.56 94 VAL A CA 1
ATOM 751 C C . VAL A 1 94 ? 1.614 9.099 15.675 1.00 93.56 94 VAL A C 1
ATOM 753 O O . VAL A 1 94 ? 2.148 10.148 16.016 1.00 93.56 94 VAL A O 1
ATOM 756 N N . LEU A 1 95 ? 0.289 8.961 15.621 1.00 93.88 95 LEU A N 1
ATOM 757 C CA . LEU A 1 95 ? -0.660 9.992 16.038 1.00 93.88 95 LEU A CA 1
ATOM 758 C C . LEU A 1 95 ? -0.896 10.012 17.559 1.00 93.88 95 LEU A C 1
ATOM 760 O O . LEU A 1 95 ? -1.730 10.788 18.013 1.00 93.88 95 LEU A O 1
ATOM 764 N N . ASN A 1 96 ? -0.197 9.168 18.332 1.00 93.50 96 ASN A N 1
ATOM 765 C CA . ASN A 1 96 ? -0.413 8.964 19.767 1.00 93.50 96 ASN A CA 1
ATOM 766 C C . ASN A 1 96 ? -1.883 8.685 20.122 1.00 93.50 96 ASN A C 1
ATOM 768 O O . ASN A 1 96 ? -2.357 9.061 21.191 1.00 93.50 96 ASN A O 1
ATOM 772 N N . TRP A 1 97 ? -2.619 8.031 19.219 1.00 93.75 97 TRP A N 1
ATOM 773 C CA . TRP A 1 97 ? -4.012 7.689 19.461 1.00 93.75 97 TRP A CA 1
ATOM 774 C C . TRP A 1 97 ? -4.109 6.598 20.526 1.00 93.75 97 TRP A C 1
ATOM 776 O O . TRP A 1 97 ? -3.489 5.537 20.404 1.00 93.75 97 TRP A O 1
ATOM 786 N N . GLN A 1 98 ? -4.917 6.863 21.546 1.00 86.56 98 GLN A N 1
ATOM 787 C CA . GLN A 1 98 ? -5.248 5.932 22.609 1.00 86.56 98 GLN A CA 1
ATOM 788 C C . GLN A 1 98 ? -6.768 5.777 22.636 1.00 86.56 98 GLN A C 1
ATOM 790 O O . GLN A 1 98 ? -7.510 6.752 22.736 1.00 86.56 98 GLN A O 1
ATOM 795 N N . ALA A 1 99 ? -7.203 4.527 22.521 1.00 74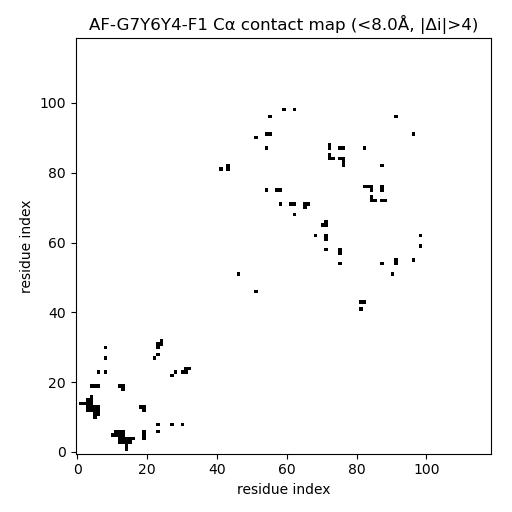.69 99 ALA A N 1
ATOM 796 C CA . ALA A 1 99 ? -8.467 4.044 23.048 1.00 74.69 99 ALA A CA 1
ATOM 797 C C . ALA A 1 99 ? -8.690 4.662 24.436 1.00 74.69 99 ALA A C 1
ATOM 799 O O . ALA A 1 99 ? -7.777 4.561 25.248 1.00 74.69 99 ALA A O 1
ATOM 800 N N . GLN A 1 100 ? -9.799 5.375 24.652 1.00 62.59 100 GLN A N 1
ATOM 801 C CA . GLN A 1 100 ? -9.934 6.319 25.764 1.00 62.59 100 GLN A CA 1
ATOM 802 C C . GLN A 1 100 ? -9.358 5.824 27.094 1.00 62.59 100 GLN A C 1
ATOM 804 O O . GLN A 1 100 ? -9.585 4.690 27.508 1.00 62.59 100 GLN A O 1
ATOM 809 N N . GLN A 1 101 ? -8.608 6.743 27.704 1.00 53.62 101 GLN A N 1
ATOM 810 C CA . GLN A 1 101 ? -8.113 6.709 29.069 1.00 53.62 101 GLN A CA 1
ATOM 811 C C . GLN A 1 101 ? -9.185 6.165 30.014 1.00 53.62 101 GLN A C 1
ATOM 813 O O . GLN A 1 101 ? -10.336 6.592 29.925 1.00 53.62 101 GLN A O 1
ATOM 818 N N . ASP A 1 102 ? -8.788 5.249 30.898 1.00 37.94 102 ASP A N 1
ATOM 819 C CA . ASP A 1 102 ? -9.574 4.887 32.071 1.00 37.94 102 ASP A CA 1
ATOM 820 C C . ASP A 1 102 ? -10.110 6.165 32.730 1.00 37.94 102 ASP A C 1
ATOM 822 O O . ASP A 1 102 ? -9.361 7.0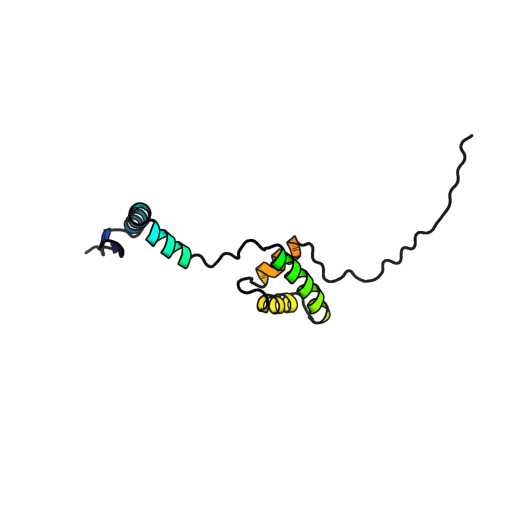80 33.081 1.00 37.94 102 ASP A O 1
ATOM 826 N N . GLU A 1 103 ? -11.429 6.240 32.831 1.00 46.94 103 GLU A N 1
ATOM 827 C CA . GLU A 1 103 ? -12.154 7.300 33.510 1.00 46.94 103 GLU A CA 1
ATOM 828 C C . GLU A 1 103 ? -11.622 7.504 34.942 1.00 46.94 103 GLU A C 1
ATOM 830 O O . GLU A 1 103 ? -11.458 6.554 35.704 1.00 4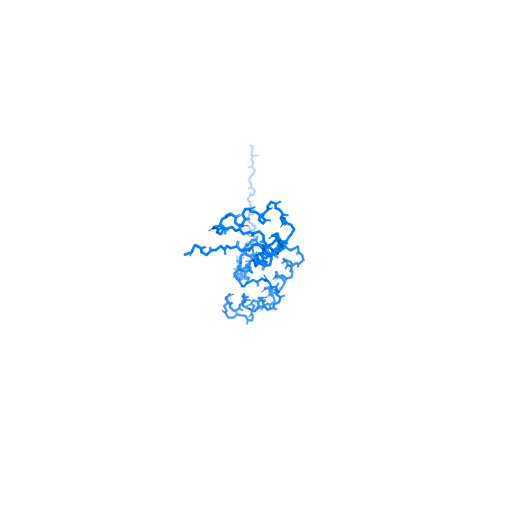6.94 103 GLU A O 1
ATOM 835 N N . SER A 1 104 ? -11.490 8.774 35.337 1.00 46.81 104 SER A N 1
ATOM 836 C CA . SER A 1 104 ? -11.412 9.250 36.728 1.00 46.81 104 SER A CA 1
ATOM 837 C C . SER A 1 104 ? -10.106 9.018 37.506 1.00 46.81 104 SER A C 1
ATOM 839 O O . SER A 1 104 ? -10.019 8.146 38.366 1.00 46.81 104 SER A O 1
ATOM 841 N N . SER A 1 105 ? -9.157 9.956 37.393 1.00 45.19 105 SER A N 1
ATOM 842 C CA . SER A 1 105 ? -8.422 10.385 38.593 1.00 45.19 105 SER A CA 1
ATOM 843 C C . SER A 1 105 ? -9.112 11.622 39.163 1.00 45.19 105 SER A C 1
ATOM 845 O O . SER A 1 105 ? -8.884 12.752 38.731 1.00 45.19 105 SER A O 1
ATOM 847 N N . SER A 1 106 ? -10.022 11.376 40.106 1.00 57.19 106 SER A N 1
ATOM 848 C CA . SER A 1 106 ? -10.553 12.377 41.030 1.00 57.19 106 SER A CA 1
ATOM 849 C C . SER A 1 106 ? -9.405 12.892 41.904 1.00 57.19 106 SER A C 1
ATOM 851 O O . SER A 1 106 ? -9.118 12.358 42.971 1.00 57.19 106 SER A O 1
ATOM 853 N N . GLY A 1 107 ? -8.704 13.905 41.410 1.00 50.47 107 GLY A N 1
ATOM 854 C CA . GLY A 1 107 ? -7.756 14.708 42.169 1.00 50.47 107 GLY A CA 1
ATOM 855 C C . GLY A 1 107 ? -8.229 16.149 42.133 1.00 50.47 107 GLY A C 1
ATOM 856 O O . GLY A 1 107 ? -7.708 16.951 41.361 1.00 50.47 107 GLY A O 1
ATOM 857 N N . GLY A 1 108 ? -9.271 16.464 42.906 1.00 44.03 108 GLY A N 1
ATOM 858 C CA . GLY A 1 108 ? -9.644 17.856 43.140 1.00 44.03 108 GLY A CA 1
ATOM 859 C C . GLY A 1 108 ? -8.435 18.623 43.692 1.00 44.03 108 GLY A C 1
ATOM 860 O O . GLY A 1 108 ? -7.696 18.062 44.504 1.00 44.03 108 GLY A O 1
ATOM 861 N N . PRO A 1 109 ? -8.180 19.871 43.265 1.00 52.69 109 PRO A N 1
ATOM 862 C CA . PRO A 1 109 ? -7.140 20.675 43.884 1.00 52.69 109 PRO A CA 1
ATOM 863 C C . PRO A 1 109 ? -7.589 21.038 45.303 1.00 52.69 109 PRO A C 1
ATOM 865 O O . PRO A 1 109 ? -8.422 21.924 45.493 1.00 52.69 109 PRO A O 1
ATOM 868 N N . ASP A 1 110 ? -7.049 20.330 46.291 1.00 45.38 110 ASP A N 1
ATOM 869 C CA . ASP A 1 110 ? -7.141 20.711 47.695 1.00 45.38 110 ASP A CA 1
ATOM 870 C C . ASP A 1 110 ? -6.380 22.031 47.896 1.00 45.38 110 ASP A C 1
ATOM 872 O O . ASP A 1 110 ? -5.150 22.099 47.819 1.00 45.38 110 ASP A O 1
ATOM 876 N N . GLN A 1 111 ? -7.133 23.118 48.070 1.00 54.88 111 GLN A N 1
ATOM 877 C CA . GLN A 1 111 ? -6.615 24.421 48.470 1.00 54.88 111 GLN A CA 1
ATOM 878 C C . GLN A 1 111 ? -6.221 24.364 49.946 1.00 54.88 111 GLN A C 1
ATOM 880 O O . GLN A 1 111 ? -6.995 24.762 50.812 1.00 54.88 111 GLN A O 1
ATOM 885 N N . THR A 1 112 ? -4.987 23.954 50.236 1.00 51.00 112 THR A N 1
ATOM 886 C CA . THR A 1 112 ? -4.383 24.262 51.535 1.00 51.00 112 THR A CA 1
ATOM 887 C C . THR A 1 112 ? -3.488 25.492 51.403 1.00 51.00 112 THR A C 1
ATOM 889 O O . THR A 1 112 ? -2.345 25.448 50.949 1.00 51.00 112 THR A O 1
ATOM 892 N N . ILE A 1 113 ? -4.081 26.622 51.784 1.00 56.28 113 ILE A N 1
ATOM 893 C CA . ILE A 1 113 ? -3.456 27.922 52.019 1.00 56.28 113 ILE A CA 1
ATOM 894 C C . ILE A 1 113 ? -2.390 27.767 53.111 1.00 56.28 113 ILE A C 1
ATOM 896 O O . ILE A 1 113 ? -2.705 27.455 54.255 1.00 56.28 113 ILE A O 1
ATOM 900 N N . GLY A 1 114 ? -1.133 28.033 52.762 1.00 45.91 114 GLY A N 1
ATOM 901 C CA . GLY A 1 114 ? -0.023 28.174 53.702 1.00 45.91 114 GLY A CA 1
ATOM 902 C C . GLY A 1 114 ? 0.641 29.531 53.522 1.00 45.91 114 GLY A C 1
ATOM 903 O O . GLY A 1 114 ? 1.642 29.648 52.822 1.00 45.91 114 GLY A O 1
ATOM 904 N N . GLN A 1 115 ? 0.057 30.568 54.125 1.00 53.22 115 GLN A N 1
ATOM 905 C CA . GLN A 1 115 ? 0.732 31.845 54.343 1.00 53.22 115 GLN A CA 1
ATOM 906 C C . GLN A 1 115 ? 1.877 31.625 55.334 1.00 53.22 115 GLN A C 1
ATOM 908 O O . GLN A 1 115 ? 1.636 31.206 56.464 1.00 53.22 115 GLN A O 1
ATOM 913 N N . ILE A 1 116 ? 3.106 31.953 54.940 1.00 48.94 116 ILE A N 1
ATOM 914 C CA . ILE A 1 116 ? 4.196 32.154 55.894 1.00 48.94 116 ILE A CA 1
ATOM 915 C C . ILE A 1 116 ? 4.823 33.509 55.587 1.00 48.94 116 ILE A C 1
ATOM 917 O O . ILE A 1 116 ? 5.423 33.717 54.533 1.00 48.94 116 ILE A O 1
ATOM 921 N N . ALA A 1 117 ? 4.597 34.442 56.508 1.00 45.53 117 ALA A N 1
ATOM 922 C CA . ALA A 1 117 ? 5.263 35.728 56.576 1.00 45.53 117 ALA A CA 1
ATOM 923 C C . ALA A 1 117 ? 6.733 35.520 56.970 1.00 45.53 117 ALA A C 1
ATOM 925 O O . ALA A 1 117 ? 7.024 34.754 57.889 1.00 45.53 117 ALA A O 1
ATOM 926 N N . ALA A 1 118 ? 7.641 36.221 56.296 1.00 48.12 118 ALA A N 1
ATOM 927 C CA . ALA A 1 118 ? 9.002 36.426 56.771 1.00 48.12 118 ALA A CA 1
ATOM 928 C C . ALA A 1 118 ? 9.078 37.820 57.405 1.00 48.12 118 ALA A C 1
ATOM 930 O O . ALA A 1 118 ? 8.681 38.806 56.777 1.00 48.12 118 ALA A O 1
ATOM 931 N N . TYR A 1 119 ? 9.523 37.842 58.660 1.00 53.59 119 TYR A N 1
ATOM 932 C CA . TYR A 1 119 ? 10.020 39.021 59.367 1.00 53.59 119 TYR A CA 1
ATOM 933 C C . TYR A 1 119 ? 11.366 39.467 58.792 1.00 53.59 119 TYR A C 1
ATOM 935 O O . TYR A 1 119 ? 12.133 38.576 58.357 1.00 53.59 119 TYR A O 1
#

Secondary structure (DSSP, 8-state):
-PPPEE-TTT--EESSHHHHHHHHHHH-HHHHHHHHHHHS--------HHHHHHHHHHHHHHGGG-SSHHHHHHHHHTTSTT--HHHHHHHHHHTT--S---S----------------

Foldseek 3Di:
DQDWDAAPVPRDTDSDPVVNLVCCCPVVVPVNVVVVVVVPLPPDDDQDPVNLVVLLVLLQVCLVVDPDLLSSLVVVCVVDPSQHSVNSVVSCVVVVNDPDDDDDPPDDPDPDDDDDDDD

Solvent-accessible surface area (backbone atoms only — not comparable to full-atom values): 7600 Å² total; per-residue (Å²): 134,83,76,63,45,66,38,94,88,75,62,53,73,22,83,40,74,64,58,43,51,54,46,35,54,74,79,34,46,67,63,44,48,52,58,50,53,73,66,48,68,77,73,59,70,84,80,45,69,67,58,50,54,51,48,54,53,50,48,66,68,43,47,88,78,36,97,39,73,67,56,41,32,57,57,51,28,78,77,35,88,76,41,50,40,68,52,49,54,53,49,37,55,75,67,68,63,67,82,77,75,83,80,79,85,89,70,76,86,78,85,77,86,78,90,76,86,82,132

Mean predicted aligned error: 13.99 Å

Sequence (119 aa):
MVAQLACADCSRLFPTKIGLSQHRRHAHPTQYNADKLSRVKHSGARWSQQESQSLLRLANNFYPSCETQTALFARLEQYFPGRSAISIKTRLRVLNWQAQQDESSSGGPDQTIGQIAAY

Organism: Clonorchis sinensis (NCBI:txid79923)

Nearest PDB structures (foldseek):
  2rn7-assembly1_A  TM=6.189E-01  e=2.452E+00  Shigella flexneri
  8pu0-assembly1_E  TM=2.582E-01  e=8.658E+00  Homo sapiens

pLDDT: mean 83.83, std 17.36, range [37.94, 97.38]